Protein AF-A0A3R9KY15-F1 (afdb_monomer)

Mean predicted aligned error: 5.75 Å

InterPro domains:
  IPR049728 BA3454 stress response protein [NF033491] (1-43)
  IPR049728 BA3454 stress response protein [PF28094] (1-43)

Radius of gyration: 12.71 Å; Cα contacts (8 Å, |Δi|>4): 53; chains: 1; bounding box: 25×17×42 Å

pLDDT: mean 87.83, std 16.28, range [39.88, 97.5]

Foldseek 3Di:
DDKDWDWDQDPNDTDIDIDDDDPPDDPVVRRVVRVVVCCVVPVVVVPPPPD

Sequence (51 aa):
MMEVFLTIAYKGKNYHTNVIVDKGISWEEIHRVAEAQVEKQWSKRAFNLTA

Organism: NCBI:txid285983

Solvent-accessible surface area (backbone atoms only — not comparable to full-atom values): 3286 Å² total; per-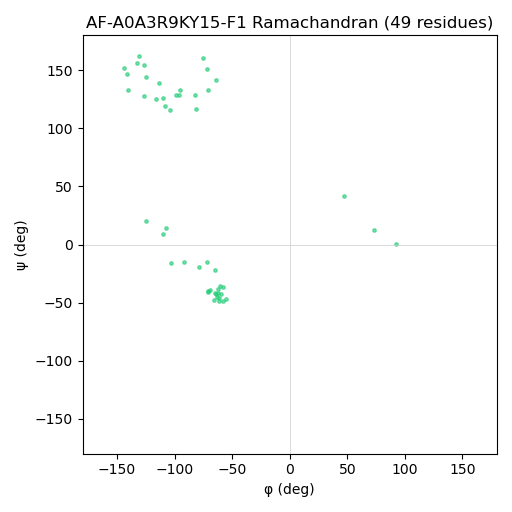residue (Å²): 108,48,82,47,82,48,77,44,81,53,97,94,41,79,41,80,50,74,42,80,42,60,78,88,66,53,70,69,56,55,49,52,54,48,48,53,50,50,46,60,65,59,57,59,61,71,73,72,77,81,117

Secondary structure (DSSP, 8-state):
-EEEEEEEEETTEEEEEEEEE-TT--HHHHHHHHHHHHHHHHHGGGSSS--

Nearest PDB structures (foldseek):
  4uce-assembly1_A  TM=4.814E-01  e=5.488E-01  Human respiratory syncytial virus A2
  8oou-assembly1_A  TM=4.800E-01  e=5.488E-01  Respiratory syncytial virus
  4uca-assembly2_B  TM=4.750E-01  e=7.202E-01  Human respiratory syncytial virus A2
  4uc8-assembly2_A  TM=4.744E-01  e=1.240E+00  Human respiratory syncytial virus A2
  4ucb-assembly2_A  TM=4.694E-01  e=1.628E+00  Human respiratory syncytial virus A2

Structure (mmCIF, N/CA/C/O backbone):
data_AF-A0A3R9KY15-F1
#
_entry.id   AF-A0A3R9KY15-F1
#
loop_
_atom_site.group_PDB
_atom_site.id
_atom_site.type_symbol
_atom_site.label_atom_id
_atom_site.label_alt_id
_atom_site.label_comp_id
_atom_site.label_asym_id
_atom_site.label_entity_id
_atom_site.label_seq_id
_atom_site.pdbx_PDB_ins_code
_atom_site.Cartn_x
_atom_site.Cartn_y
_atom_site.Cartn_z
_atom_site.occupancy
_atom_site.B_iso_or_equiv
_atom_site.auth_seq_id
_atom_site.auth_comp_id
_atom_site.auth_asym_id
_atom_site.auth_atom_id
_atom_site.pdbx_PDB_model_num
ATOM 1 N N . MET A 1 1 ? 15.298 -2.592 -9.787 1.00 89.50 1 MET A N 1
ATOM 2 C CA . MET A 1 1 ? 14.738 -2.199 -8.488 1.00 89.50 1 MET A CA 1
ATOM 3 C C . MET A 1 1 ? 14.645 -0.681 -8.362 1.00 89.50 1 MET A C 1
ATOM 5 O O . MET A 1 1 ? 15.572 0.010 -8.777 1.00 89.50 1 MET A O 1
ATOM 9 N N . MET A 1 2 ? 13.520 -0.180 -7.861 1.00 94.00 2 MET A N 1
ATOM 10 C CA . MET A 1 2 ? 13.231 1.225 -7.569 1.00 94.00 2 MET A CA 1
ATOM 11 C C . MET A 1 2 ? 12.428 1.312 -6.269 1.00 94.00 2 MET A C 1
ATOM 13 O O . MET A 1 2 ? 11.639 0.413 -5.975 1.00 94.00 2 MET A O 1
ATOM 17 N N . GLU A 1 3 ? 12.638 2.377 -5.503 1.00 96.62 3 GLU A N 1
ATOM 18 C CA . GLU A 1 3 ? 11.836 2.682 -4.320 1.00 96.62 3 GLU A CA 1
ATOM 19 C C . GLU A 1 3 ? 10.719 3.655 -4.699 1.00 96.62 3 GLU A C 1
ATOM 21 O O . GLU A 1 3 ? 10.958 4.650 -5.385 1.00 96.62 3 GLU A O 1
ATOM 26 N N . VAL A 1 4 ? 9.497 3.352 -4.267 1.00 96.00 4 VAL A N 1
ATOM 27 C CA . VAL A 1 4 ? 8.311 4.163 -4.540 1.00 96.00 4 VAL A CA 1
ATOM 28 C C . VAL A 1 4 ? 7.627 4.494 -3.225 1.00 96.00 4 VAL A C 1
ATOM 30 O O . VAL A 1 4 ? 7.328 3.600 -2.436 1.00 96.00 4 VAL A O 1
ATOM 33 N N . PHE A 1 5 ? 7.364 5.780 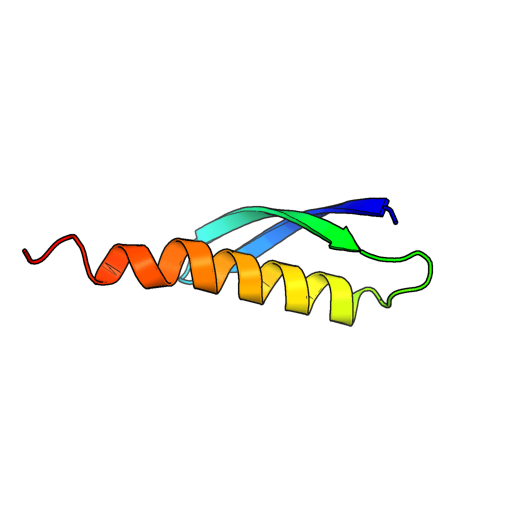-3.009 1.00 97.19 5 PHE A N 1
ATOM 34 C CA . PHE A 1 5 ? 6.647 6.292 -1.845 1.00 97.19 5 PHE A CA 1
ATOM 35 C C . PHE A 1 5 ? 5.172 6.487 -2.194 1.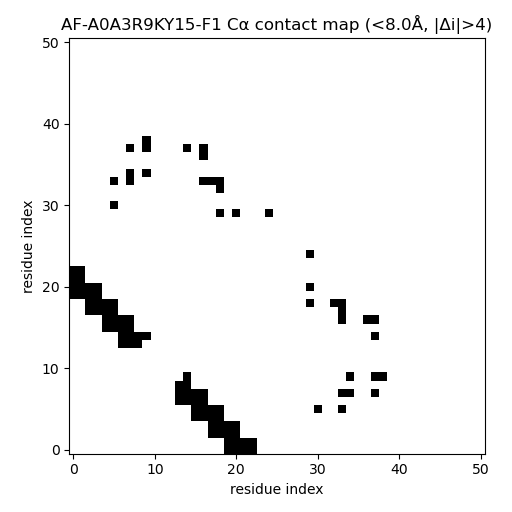00 97.19 5 PHE A C 1
ATOM 37 O O . PHE A 1 5 ? 4.848 7.138 -3.188 1.00 97.19 5 PHE A O 1
ATOM 44 N N . LEU A 1 6 ? 4.278 5.934 -1.377 1.00 96.19 6 LEU A N 1
ATOM 45 C CA . LEU A 1 6 ? 2.831 6.006 -1.561 1.00 96.19 6 LEU A CA 1
ATOM 46 C C . LEU A 1 6 ? 2.130 6.400 -0.265 1.00 96.19 6 LEU A C 1
ATOM 48 O O . LEU A 1 6 ? 2.612 6.155 0.841 1.00 96.19 6 LEU A O 1
ATOM 52 N N . THR A 1 7 ? 0.938 6.963 -0.426 1.00 97.50 7 THR A N 1
ATOM 53 C CA . THR A 1 7 ? -0.010 7.173 0.665 1.00 97.50 7 THR A CA 1
ATOM 54 C C . THR A 1 7 ? -1.171 6.205 0.487 1.00 97.50 7 THR A C 1
ATOM 56 O O . THR A 1 7 ? -1.871 6.269 -0.518 1.00 97.50 7 THR A O 1
ATOM 59 N N . ILE A 1 8 ? -1.376 5.324 1.464 1.00 97.00 8 ILE A N 1
ATOM 60 C CA . ILE A 1 8 ? -2.410 4.287 1.459 1.00 97.00 8 ILE A CA 1
ATOM 61 C C . ILE A 1 8 ? -3.487 4.627 2.483 1.00 97.00 8 ILE A C 1
ATOM 63 O O . ILE A 1 8 ? -3.194 4.820 3.665 1.00 97.00 8 ILE A O 1
ATOM 67 N N . ALA A 1 9 ? -4.741 4.665 2.043 1.00 95.62 9 ALA A N 1
ATOM 68 C CA . ALA A 1 9 ? -5.882 4.777 2.940 1.00 95.62 9 ALA A CA 1
ATOM 69 C C . ALA A 1 9 ? -6.224 3.394 3.519 1.00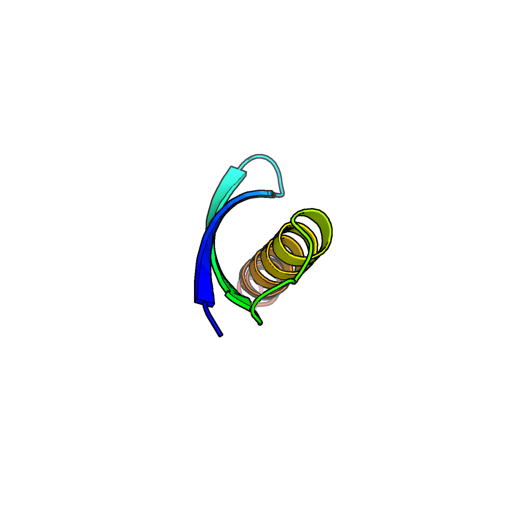 95.62 9 ALA A C 1
ATOM 71 O O . ALA A 1 9 ? -6.611 2.486 2.792 1.00 95.62 9 ALA A O 1
ATOM 72 N N . TYR A 1 10 ? -6.103 3.222 4.834 1.00 94.19 10 TYR A N 1
ATOM 73 C CA . TYR A 1 10 ? -6.415 1.973 5.532 1.00 94.19 10 TYR A CA 1
ATOM 74 C C . TYR A 1 10 ? -7.110 2.270 6.865 1.00 94.19 10 TYR A C 1
ATOM 76 O O . TYR A 1 10 ? -6.681 3.138 7.621 1.00 94.19 10 TYR A O 1
ATOM 84 N N . LYS A 1 11 ? -8.214 1.575 7.173 1.00 92.06 11 LYS A N 1
ATOM 85 C CA . LYS A 1 11 ? -9.000 1.754 8.419 1.00 92.06 11 LYS A CA 1
ATOM 86 C C . LYS A 1 11 ? -9.313 3.224 8.770 1.00 92.06 11 LYS A C 1
ATOM 88 O O . LYS A 1 11 ? -9.208 3.635 9.925 1.00 92.06 11 LYS A O 1
ATOM 93 N N . GLY A 1 12 ? -9.678 4.024 7.765 1.00 93.81 12 GLY A N 1
ATOM 94 C CA . GLY A 1 12 ? -10.037 5.437 7.943 1.00 93.81 12 GLY A CA 1
ATOM 95 C C . GLY A 1 12 ? -8.857 6.372 8.240 1.00 93.81 12 GLY A C 1
ATOM 96 O O . GLY A 1 12 ? -9.074 7.508 8.650 1.00 93.81 12 GLY A O 1
ATOM 97 N N . LYS A 1 13 ? -7.614 5.911 8.057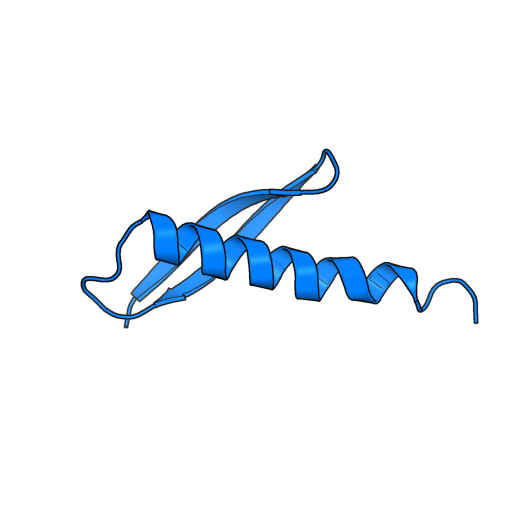 1.00 93.94 13 LYS A N 1
ATOM 98 C CA . LYS A 1 13 ? -6.389 6.706 8.208 1.00 93.94 13 LYS A CA 1
ATOM 99 C C . LYS A 1 13 ? -5.530 6.603 6.954 1.00 93.94 13 LYS A C 1
ATOM 101 O O . LYS A 1 13 ? -5.578 5.603 6.247 1.00 93.94 13 LYS A O 1
ATOM 106 N N . ASN A 1 14 ? -4.713 7.623 6.719 1.00 95.94 14 ASN A N 1
ATOM 107 C CA . ASN A 1 14 ? -3.740 7.634 5.633 1.00 95.94 14 ASN A CA 1
ATOM 108 C C . ASN A 1 14 ? -2.361 7.262 6.178 1.00 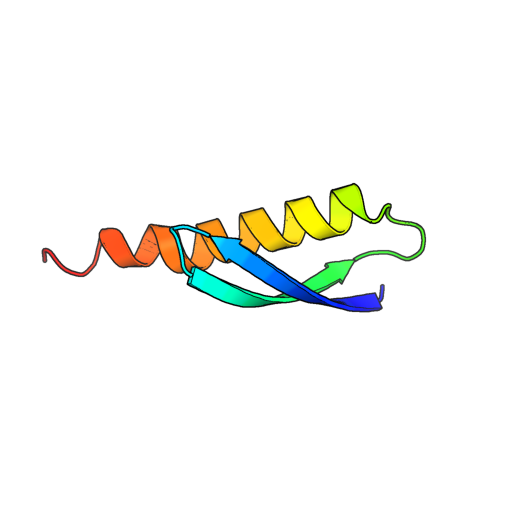95.94 14 ASN A C 1
ATOM 110 O O . ASN A 1 14 ? -1.891 7.862 7.146 1.00 95.94 14 ASN A O 1
ATOM 114 N N . TYR A 1 15 ? -1.718 6.287 5.548 1.00 95.25 15 TYR A N 1
ATOM 115 C CA . TYR A 1 15 ? -0.400 5.789 5.912 1.00 95.25 15 TYR A CA 1
ATOM 116 C C . TYR A 1 15 ? 0.582 6.067 4.789 1.00 95.25 15 TYR A C 1
ATOM 118 O O . TYR A 1 15 ? 0.363 5.650 3.655 1.00 95.25 15 TYR A O 1
ATOM 126 N N . HIS A 1 16 ? 1.676 6.747 5.114 1.00 96.38 16 HIS A N 1
ATOM 127 C CA . HIS A 1 16 ? 2.790 6.882 4.191 1.00 96.38 16 HIS A CA 1
ATOM 128 C C . HIS A 1 16 ? 3.659 5.624 4.268 1.00 96.38 16 HIS A C 1
ATOM 130 O O . HIS A 1 16 ? 4.032 5.195 5.362 1.00 96.38 16 HIS A O 1
ATOM 136 N N . THR A 1 17 ? 3.951 5.010 3.127 1.00 95.94 17 THR A N 1
ATOM 137 C CA . THR A 1 17 ? 4.759 3.792 3.052 1.00 95.94 17 THR A CA 1
ATOM 138 C C . THR A 1 17 ? 5.634 3.805 1.807 1.00 95.94 17 THR A C 1
ATOM 140 O O . THR A 1 17 ? 5.287 4.420 0.801 1.00 95.94 17 THR A O 1
ATOM 143 N N . ASN A 1 18 ? 6.767 3.122 1.877 1.00 96.56 18 ASN A N 1
ATOM 144 C CA . ASN A 1 18 ? 7.664 2.908 0.754 1.00 96.56 18 ASN A CA 1
ATOM 145 C C . ASN A 1 18 ? 7.688 1.423 0.386 1.00 96.56 18 ASN A C 1
ATOM 147 O O . ASN A 1 18 ? 7.714 0.557 1.263 1.00 96.56 18 ASN A O 1
ATOM 151 N N . VAL A 1 19 ? 7.688 1.133 -0.912 1.00 95.88 19 VAL A N 1
ATOM 152 C CA . VAL A 1 19 ? 7.848 -0.223 -1.442 1.00 95.88 19 VAL A CA 1
ATOM 153 C C . VAL A 1 19 ? 9.009 -0.265 -2.416 1.00 95.88 19 VAL A C 1
ATOM 155 O O . VAL A 1 19 ? 9.258 0.679 -3.166 1.00 95.88 19 VAL A O 1
ATOM 158 N N . ILE A 1 20 ? 9.721 -1.384 -2.397 1.00 96.50 20 ILE A N 1
ATOM 159 C CA . ILE A 1 20 ? 10.845 -1.649 -3.281 1.00 96.50 20 ILE A CA 1
ATOM 160 C C . ILE A 1 20 ? 10.356 -2.628 -4.349 1.00 96.50 20 ILE A C 1
ATOM 162 O O . ILE A 1 20 ? 9.980 -3.752 -4.027 1.00 96.50 20 ILE A O 1
ATOM 166 N N . VAL A 1 21 ? 10.335 -2.196 -5.609 1.00 94.81 21 VAL A N 1
ATOM 167 C CA . VAL A 1 21 ? 9.771 -2.965 -6.732 1.00 94.81 21 VAL A CA 1
ATOM 168 C C . VAL A 1 21 ? 10.731 -3.019 -7.914 1.00 94.81 21 VAL A C 1
ATOM 170 O O . VAL A 1 21 ? 11.665 -2.220 -8.022 1.00 94.81 21 VAL A O 1
ATOM 173 N N . ASP A 1 22 ? 10.520 -3.958 -8.828 1.00 96.00 22 ASP A N 1
ATOM 174 C CA . ASP A 1 22 ? 11.286 -4.022 -10.069 1.00 96.00 22 ASP A CA 1
ATOM 175 C C . ASP A 1 22 ? 10.868 -2.966 -11.093 1.00 96.00 22 ASP A C 1
ATOM 177 O O . ASP A 1 22 ? 9.797 -2.362 -11.027 1.00 96.00 22 ASP A O 1
ATOM 181 N N . LYS A 1 23 ? 11.765 -2.703 -12.049 1.00 90.31 23 LYS A N 1
ATOM 182 C CA . LYS A 1 23 ? 11.470 -1.775 -13.144 1.00 90.31 23 LYS A CA 1
ATOM 183 C C . LYS A 1 23 ? 10.450 -2.437 -14.073 1.00 90.31 23 LYS A C 1
ATOM 185 O O . LYS A 1 23 ? 10.652 -3.580 -14.464 1.00 90.31 23 LYS A O 1
ATOM 190 N N . GLY A 1 24 ? 9.398 -1.710 -14.447 1.00 91.94 24 GLY A N 1
ATOM 191 C CA . GLY A 1 24 ? 8.349 -2.210 -15.347 1.00 91.94 24 GLY A CA 1
ATOM 192 C C . GLY A 1 24 ? 7.148 -2.854 -14.649 1.00 91.94 24 GLY A C 1
ATOM 193 O O . GLY A 1 24 ? 6.220 -3.272 -15.332 1.00 91.94 24 GLY A O 1
ATOM 194 N N . ILE A 1 25 ? 7.136 -2.896 -13.314 1.00 95.62 25 ILE A N 1
ATOM 195 C CA . ILE A 1 25 ? 5.952 -3.266 -12.533 1.00 95.62 25 ILE A CA 1
ATOM 196 C C . ILE A 1 25 ? 4.828 -2.236 -12.754 1.00 95.62 25 ILE A C 1
ATOM 198 O O . ILE A 1 25 ? 5.075 -1.029 -12.851 1.00 95.62 25 ILE A O 1
ATOM 202 N N . SER A 1 26 ? 3.591 -2.725 -12.835 1.00 96.62 26 SER A N 1
ATOM 203 C CA . SER A 1 26 ? 2.397 -1.899 -13.019 1.00 96.62 26 SER A CA 1
ATOM 204 C C . SER A 1 26 ? 2.052 -1.100 -11.757 1.00 96.62 26 SER A C 1
ATOM 206 O O . SER A 1 26 ? 2.297 -1.544 -10.637 1.00 96.62 26 SER A O 1
ATOM 208 N N . TRP A 1 27 ? 1.427 0.072 -11.915 1.00 95.25 27 TRP A N 1
ATOM 209 C CA . TRP A 1 27 ? 0.999 0.890 -10.770 1.00 95.25 27 TRP A CA 1
ATOM 210 C C . TRP A 1 27 ? 0.036 0.146 -9.831 1.00 95.25 27 TRP A C 1
ATOM 212 O O . TRP A 1 27 ? 0.128 0.282 -8.612 1.00 95.25 27 TRP A O 1
ATOM 222 N N . GLU A 1 28 ? -0.851 -0.681 -10.386 1.00 96.56 28 GLU A N 1
ATOM 223 C CA . GLU A 1 28 ? -1.787 -1.500 -9.610 1.00 96.56 28 GLU A CA 1
ATOM 224 C C . GLU A 1 28 ? -1.063 -2.500 -8.704 1.00 96.56 28 GLU A C 1
ATOM 226 O O . GLU A 1 28 ? -1.433 -2.665 -7.543 1.00 96.56 28 GLU A O 1
ATOM 231 N N . GLU A 1 29 ? -0.004 -3.144 -9.197 1.00 96.38 29 GLU A N 1
ATOM 232 C CA . GLU A 1 29 ? 0.799 -4.052 -8.378 1.00 96.38 29 GLU A CA 1
ATOM 233 C C . GLU A 1 29 ? 1.598 -3.308 -7.307 1.00 96.38 29 GLU A C 1
ATOM 235 O O . GLU A 1 29 ? 1.637 -3.766 -6.166 1.00 96.38 29 GLU A O 1
ATOM 240 N N . ILE A 1 30 ? 2.157 -2.131 -7.622 1.00 97.00 30 ILE A N 1
ATOM 241 C CA . ILE A 1 30 ? 2.812 -1.265 -6.621 1.00 97.00 30 ILE A CA 1
ATOM 242 C C . ILE A 1 30 ? 1.837 -0.954 -5.483 1.00 97.00 30 ILE A C 1
ATOM 244 O O . ILE A 1 30 ? 2.187 -1.095 -4.309 1.00 97.00 30 ILE A O 1
ATOM 248 N N . HIS A 1 31 ? 0.605 -0.568 -5.827 1.00 96.94 31 HIS A N 1
ATOM 249 C CA . HIS A 1 31 ? -0.424 -0.241 -4.846 1.00 96.94 31 HIS A CA 1
ATOM 250 C C . HIS A 1 31 ? -0.790 -1.452 -3.980 1.00 96.94 31 HIS A C 1
ATOM 252 O O . HIS A 1 31 ? -0.806 -1.339 -2.757 1.00 96.94 31 HIS A O 1
ATOM 258 N N . ARG A 1 32 ? -0.985 -2.635 -4.582 1.00 96.88 32 ARG A N 1
ATOM 259 C CA . ARG A 1 32 ? -1.281 -3.878 -3.844 1.00 96.88 32 ARG A CA 1
ATOM 260 C C . ARG A 1 32 ? -0.178 -4.247 -2.855 1.00 96.88 32 ARG A C 1
ATOM 262 O O . ARG A 1 32 ? -0.469 -4.637 -1.725 1.00 96.88 32 ARG A O 1
ATOM 269 N N . VAL A 1 33 ? 1.088 -4.119 -3.258 1.00 96.44 33 VAL A N 1
ATOM 270 C CA . VAL A 1 33 ? 2.234 -4.382 -2.371 1.00 96.44 33 VAL A CA 1
ATOM 271 C C . VAL A 1 33 ? 2.246 -3.390 -1.205 1.00 96.44 33 VAL A C 1
ATOM 273 O O . VAL A 1 33 ? 2.439 -3.791 -0.056 1.00 96.44 33 VAL A O 1
ATOM 276 N N . ALA A 1 34 ? 1.986 -2.110 -1.477 1.00 96.88 34 ALA A N 1
ATOM 277 C CA . ALA A 1 34 ? 1.929 -1.070 -0.455 1.00 96.88 34 ALA A CA 1
ATOM 278 C C . ALA A 1 34 ? 0.769 -1.283 0.536 1.00 96.88 34 ALA A C 1
ATOM 280 O O . ALA A 1 34 ? 0.967 -1.167 1.748 1.00 96.88 34 ALA A O 1
ATOM 281 N N . GLU A 1 35 ? -0.414 -1.667 0.053 1.00 96.44 35 GLU A N 1
ATOM 282 C CA . GLU A 1 35 ? -1.559 -2.030 0.896 1.00 96.44 35 GLU A CA 1
ATOM 283 C C . GLU A 1 35 ? -1.255 -3.227 1.795 1.00 96.44 35 GLU A C 1
ATOM 285 O O . GLU A 1 35 ? -1.449 -3.143 3.008 1.00 96.44 35 GLU A O 1
ATOM 290 N N . ALA A 1 36 ? -0.706 -4.309 1.235 1.00 95.62 36 ALA A N 1
ATOM 291 C CA . ALA A 1 36 ? -0.339 -5.498 2.002 1.00 95.62 36 ALA A CA 1
ATOM 292 C C . ALA A 1 36 ? 0.712 -5.187 3.081 1.00 95.62 36 ALA A 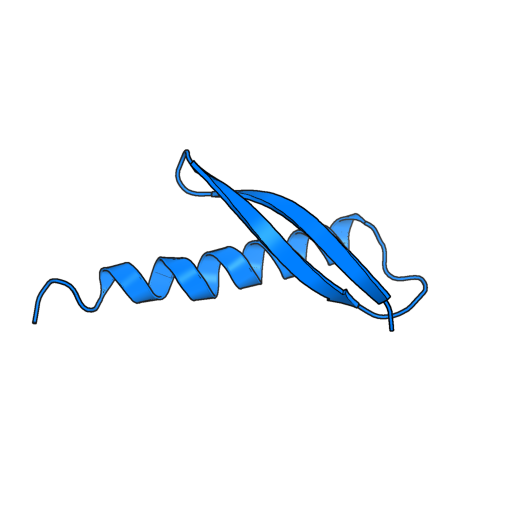C 1
ATOM 294 O O . ALA A 1 36 ? 0.675 -5.735 4.187 1.00 95.62 36 ALA A O 1
ATOM 295 N N . GLN A 1 37 ? 1.648 -4.281 2.787 1.00 95.50 37 GLN A N 1
ATOM 296 C CA . GLN A 1 37 ? 2.641 -3.823 3.753 1.00 95.50 37 GLN A CA 1
ATOM 297 C C . GLN A 1 37 ? 1.996 -3.051 4.912 1.00 95.50 37 GLN A C 1
ATOM 299 O O . GLN A 1 37 ? 2.282 -3.353 6.075 1.00 95.50 37 GLN A O 1
ATOM 304 N N . VAL A 1 38 ? 1.104 -2.101 4.618 1.00 95.19 38 VAL A N 1
ATOM 305 C CA . VAL A 1 38 ? 0.351 -1.349 5.636 1.00 95.19 38 VAL A CA 1
ATOM 306 C C . VAL A 1 38 ? -0.516 -2.294 6.462 1.00 95.19 38 VAL A C 1
ATOM 308 O O . VAL A 1 38 ? -0.472 -2.259 7.693 1.00 95.19 38 VAL A O 1
ATOM 311 N N . GLU A 1 39 ? -1.236 -3.211 5.824 1.00 94.31 39 GLU A N 1
ATOM 312 C CA . GLU A 1 39 ? -2.022 -4.213 6.529 1.00 94.31 39 GLU A CA 1
ATOM 313 C C . GLU A 1 39 ? -1.141 -5.048 7.460 1.00 94.31 39 GLU A C 1
ATOM 315 O O . GLU A 1 39 ? -1.448 -5.166 8.642 1.00 94.31 39 GLU A O 1
ATOM 320 N N . LYS A 1 40 ? -0.004 -5.575 7.001 1.00 92.75 40 LYS A N 1
ATOM 321 C CA . LYS A 1 40 ? 0.892 -6.392 7.835 1.00 92.75 40 LYS A CA 1
ATOM 322 C C . LYS A 1 40 ? 1.472 -5.621 9.025 1.00 92.75 40 LYS A C 1
ATOM 324 O O . LYS A 1 40 ? 1.614 -6.192 10.108 1.00 92.75 40 LYS A O 1
ATOM 329 N N . GLN A 1 41 ? 1.812 -4.347 8.839 1.00 89.50 41 GLN A N 1
ATOM 330 C CA . GLN A 1 41 ? 2.357 -3.495 9.902 1.00 89.50 41 GLN A CA 1
ATOM 331 C C . GLN A 1 41 ? 1.298 -3.140 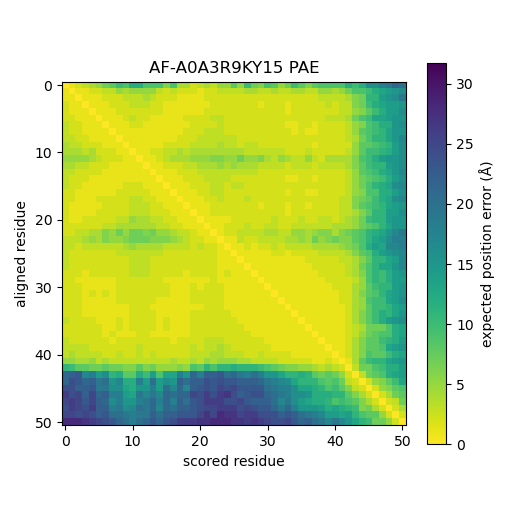10.953 1.00 89.50 41 GLN A C 1
ATOM 333 O O . GLN A 1 41 ? 1.580 -3.160 12.152 1.00 89.50 41 GLN A O 1
ATOM 338 N N . TRP A 1 42 ? 0.070 -2.850 10.520 1.00 87.62 42 TRP A N 1
ATOM 339 C CA . TRP A 1 42 ? -0.967 -2.284 11.385 1.00 87.62 42 TRP A CA 1
ATOM 340 C C . TRP A 1 42 ? -2.034 -3.291 11.837 1.00 87.62 42 TRP A C 1
ATOM 342 O O . TRP A 1 42 ? -2.720 -3.034 12.826 1.00 87.62 42 TRP A O 1
ATOM 352 N N . SER A 1 43 ? -2.147 -4.460 11.200 1.00 80.12 43 SER A N 1
ATOM 353 C CA . SER A 1 43 ? -2.972 -5.583 11.679 1.00 80.12 43 SER A CA 1
ATOM 354 C C . SER A 1 43 ? -2.367 -6.245 12.918 1.00 80.12 43 SER A C 1
ATOM 356 O O . SER A 1 43 ? -3.085 -6.520 13.877 1.00 80.12 43 SER A O 1
ATOM 358 N N . LYS A 1 44 ? -1.036 -6.410 12.968 1.00 62.03 44 LYS A N 1
ATOM 359 C CA . LYS A 1 44 ? -0.335 -7.017 14.114 1.00 62.03 44 LYS A CA 1
ATOM 360 C C . LYS A 1 44 ? -0.429 -6.199 15.402 1.00 62.03 44 LYS A C 1
ATOM 362 O O . LYS A 1 44 ? -0.301 -6.754 16.488 1.00 62.03 44 LYS A O 1
ATOM 367 N N . ARG A 1 45 ? -0.699 -4.894 15.307 1.00 53.94 45 ARG A N 1
ATOM 368 C CA . ARG A 1 45 ? -0.826 -4.018 16.482 1.00 53.94 45 ARG A CA 1
ATOM 369 C C . ARG A 1 45 ? -2.111 -4.265 17.287 1.00 53.94 45 ARG A C 1
ATOM 371 O O . ARG A 1 45 ? -2.175 -3.843 18.435 1.00 53.94 45 ARG A O 1
ATOM 378 N N . ALA A 1 46 ? -3.102 -4.967 16.728 1.00 53.19 46 ALA A N 1
ATOM 379 C CA . ALA A 1 46 ? -4.338 -5.309 17.437 1.00 53.19 46 ALA A CA 1
ATOM 380 C C . ALA A 1 46 ? -4.191 -6.499 18.408 1.00 53.19 46 ALA A C 1
ATOM 382 O O . ALA A 1 46 ? -5.001 -6.621 19.317 1.00 53.19 46 ALA A O 1
ATOM 383 N N . PHE A 1 47 ? -3.165 -7.348 18.255 1.00 48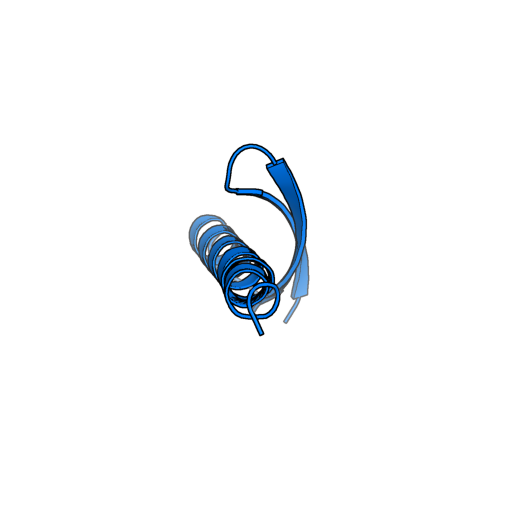.44 47 PHE A N 1
ATOM 384 C CA . PHE A 1 47 ? -2.994 -8.558 19.079 1.00 48.44 47 PHE A CA 1
ATOM 385 C C . PHE A 1 47 ? -2.128 -8.361 20.337 1.00 48.44 47 PHE A C 1
ATOM 387 O O . PHE A 1 47 ? -2.167 -9.196 21.231 1.00 48.44 47 PHE A O 1
ATOM 394 N N . ASN A 1 48 ? -1.375 -7.259 20.436 1.00 50.16 48 ASN A N 1
ATOM 395 C CA . ASN A 1 48 ? -0.422 -7.020 21.535 1.00 50.16 48 ASN A CA 1
ATOM 396 C C . ASN A 1 48 ? -0.878 -5.950 22.548 1.00 50.16 48 ASN A C 1
ATOM 398 O O . ASN A 1 48 ? -0.062 -5.466 23.325 1.00 50.16 48 ASN A O 1
ATOM 402 N N . LEU A 1 49 ? -2.152 -5.544 22.536 1.00 49.69 49 LEU A N 1
ATOM 403 C CA . LEU A 1 49 ? -2.703 -4.585 23.512 1.00 49.69 49 LEU A CA 1
ATOM 404 C C . LEU A 1 49 ? -3.696 -5.227 24.499 1.00 49.69 49 LEU A C 1
ATOM 406 O O . LEU A 1 49 ? -4.348 -4.514 25.254 1.00 49.69 49 LEU A O 1
ATOM 410 N N . THR A 1 50 ? -3.810 -6.558 24.500 1.00 51.34 50 THR A N 1
ATOM 411 C CA . THR A 1 50 ? -4.688 -7.328 25.403 1.00 51.34 50 THR A CA 1
ATOM 412 C C . THR A 1 50 ? -3.934 -8.399 26.203 1.00 51.34 50 THR A C 1
ATOM 414 O O . THR A 1 50 ? -4.560 -9.359 26.646 1.00 51.34 50 THR A O 1
ATOM 417 N N . ALA A 1 51 ? -2.611 -8.272 26.349 1.00 39.88 51 ALA A N 1
ATOM 418 C CA . ALA A 1 51 ? -1.771 -9.172 27.144 1.00 39.88 51 ALA A CA 1
ATOM 419 C C . ALA A 1 51 ? -1.186 -8.440 28.354 1.00 39.88 51 ALA A C 1
ATOM 421 O O . ALA A 1 51 ? -0.792 -7.264 28.175 1.00 39.88 51 ALA A O 1
#